Protein AF-A0A8I0GYG7-F1 (afdb_monomer_lite)

Radius of gyration: 15.66 Å; chains: 1; bounding box: 32×29×41 Å

InterPro domains:
  IPR007696 DNA mismatch repair protein MutS, core [PF05192] (2-80)
  IPR036187 DNA mismatch repair protein MutS, core domain superfamily [SSF48334] (1-80)
  IPR045076 DNA mismatch repair MutS [PTHR11361] (3-74)

Structure (mmCIF, N/CA/C/O backbone):
data_AF-A0A8I0GYG7-F1
#
_entry.id   AF-A0A8I0GYG7-F1
#
loop_
_atom_site.group_PDB
_atom_site.id
_atom_site.type_symbol
_atom_site.label_atom_id
_atom_site.label_alt_id
_atom_site.label_comp_id
_atom_site.label_asym_id
_atom_site.label_entity_id
_atom_site.label_seq_id
_atom_site.pdbx_PDB_ins_code
_atom_site.Cartn_x
_atom_site.Cartn_y
_atom_site.Cartn_z
_atom_site.occupancy
_atom_site.B_iso_or_equiv
_atom_site.auth_seq_id
_atom_site.auth_comp_id
_atom_site.auth_asym_id
_atom_site.auth_atom_id
_atom_site.pdbx_PDB_model_num
ATOM 1 N N . ARG A 1 1 ? -0.921 16.975 -3.184 1.00 65.19 1 ARG A N 1
ATOM 2 C CA . ARG A 1 1 ? -1.290 18.047 -2.229 1.00 65.19 1 ARG A CA 1
ATOM 3 C C . ARG A 1 1 ? -0.408 17.859 -1.006 1.00 65.19 1 ARG A C 1
ATOM 5 O O . ARG A 1 1 ? -0.547 16.832 -0.361 1.00 65.19 1 ARG A O 1
ATOM 12 N N . LYS A 1 2 ? 0.569 18.739 -0.766 1.00 85.19 2 LYS A N 1
ATOM 13 C CA . LYS A 1 2 ? 1.408 18.636 0.441 1.00 85.19 2 LYS A CA 1
ATOM 14 C C . LYS A 1 2 ? 0.513 18.799 1.677 1.00 85.19 2 LYS A C 1
ATOM 16 O O . LYS A 1 2 ? -0.427 19.587 1.622 1.00 85.19 2 LYS A O 1
ATOM 21 N N . GLY A 1 3 ? 0.770 18.027 2.731 1.00 92.12 3 GLY A N 1
ATOM 22 C CA . GLY A 1 3 ? 0.008 18.081 3.985 1.00 92.12 3 GLY A CA 1
ATOM 23 C C . GLY A 1 3 ? -1.284 17.253 4.043 1.00 92.12 3 GLY A C 1
ATOM 24 O O . GLY A 1 3 ? -1.988 17.336 5.040 1.00 92.12 3 GLY A O 1
ATOM 25 N N . SER A 1 4 ? -1.622 16.449 3.025 1.00 95.44 4 SER A N 1
ATOM 26 C CA . SER A 1 4 ? -2.749 15.501 3.128 1.00 95.44 4 SER A CA 1
ATOM 27 C C . SER A 1 4 ? -2.329 14.170 3.766 1.00 95.44 4 SER A C 1
ATOM 29 O O . SER A 1 4 ? -1.159 13.799 3.690 1.00 95.44 4 SER A O 1
ATOM 31 N N . LEU A 1 5 ? -3.287 13.399 4.300 1.00 94.69 5 LEU A N 1
ATOM 32 C CA . LEU A 1 5 ? -3.035 12.050 4.838 1.00 94.69 5 LEU A CA 1
ATOM 33 C C . LEU A 1 5 ? -2.337 11.146 3.814 1.00 94.69 5 LEU A C 1
ATOM 35 O O . LEU A 1 5 ? -1.325 10.529 4.117 1.00 94.69 5 LEU A O 1
ATOM 39 N N . LEU A 1 6 ? -2.823 11.141 2.570 1.00 95.56 6 LEU A N 1
ATOM 40 C CA . LEU A 1 6 ? -2.177 10.392 1.494 1.00 95.56 6 LEU A CA 1
ATOM 41 C C . LEU A 1 6 ? -0.731 10.852 1.244 1.00 95.56 6 LEU A C 1
ATOM 43 O O . LEU A 1 6 ? 0.127 10.020 1.012 1.00 95.56 6 LEU A O 1
ATOM 47 N N . TRP A 1 7 ? -0.436 12.156 1.312 1.00 95.25 7 TRP A N 1
ATOM 48 C CA . TRP A 1 7 ? 0.939 12.644 1.139 1.00 95.25 7 TRP A CA 1
ATOM 49 C C . TRP A 1 7 ? 1.861 12.179 2.273 1.00 95.25 7 TRP A C 1
ATOM 51 O O . TRP A 1 7 ? 3.039 11.923 2.037 1.00 95.25 7 TRP A O 1
ATOM 61 N N . LEU A 1 8 ? 1.326 12.072 3.491 1.00 96.62 8 LEU A N 1
ATOM 62 C CA . LEU A 1 8 ? 2.068 11.579 4.645 1.00 96.62 8 LEU A CA 1
ATOM 63 C C . LEU A 1 8 ? 2.355 10.074 4.531 1.00 96.62 8 LEU A C 1
ATOM 65 O O . LEU A 1 8 ? 3.488 9.655 4.764 1.00 96.62 8 LEU A O 1
ATOM 69 N N . LEU A 1 9 ? 1.338 9.285 4.168 1.00 96.56 9 LEU A N 1
ATOM 70 C CA . LEU A 1 9 ? 1.394 7.821 4.165 1.00 96.56 9 LEU A CA 1
ATOM 71 C C . LEU A 1 9 ? 2.007 7.214 2.901 1.00 96.56 9 LEU A C 1
ATOM 73 O O . LEU A 1 9 ? 2.539 6.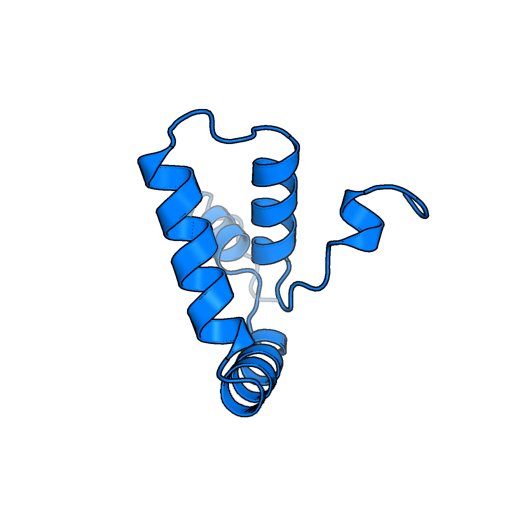110 2.965 1.00 96.56 9 LEU A O 1
ATOM 77 N N . ASP A 1 10 ? 1.922 7.887 1.754 1.00 96.38 10 ASP A N 1
ATOM 78 C CA . ASP A 1 10 ? 2.416 7.321 0.501 1.00 96.38 10 ASP A CA 1
ATOM 79 C C . ASP A 1 10 ? 3.950 7.290 0.473 1.00 96.38 10 ASP A C 1
ATOM 81 O O . ASP A 1 10 ? 4.625 8.307 0.283 1.00 96.38 10 ASP A O 1
ATOM 85 N N . LYS A 1 11 ? 4.479 6.086 0.705 1.00 94.56 11 LYS A N 1
ATOM 86 C CA . LYS A 1 11 ? 5.891 5.690 0.607 1.00 94.56 11 LYS A CA 1
ATOM 87 C C . LYS A 1 11 ? 6.065 4.509 -0.350 1.00 94.56 11 LYS A C 1
ATOM 89 O O . LYS A 1 11 ? 7.005 3.735 -0.218 1.00 94.56 11 LYS A O 1
ATOM 94 N N . THR A 1 12 ? 5.116 4.322 -1.264 1.00 95.69 12 THR A N 1
ATOM 95 C CA . THR A 1 12 ? 5.106 3.169 -2.166 1.00 95.69 12 THR A CA 1
ATOM 96 C C . THR A 1 12 ? 6.220 3.273 -3.213 1.00 95.69 12 THR A C 1
ATOM 98 O O . THR A 1 12 ? 6.473 4.348 -3.753 1.00 95.69 12 THR A O 1
ATOM 101 N N . SER A 1 13 ? 6.881 2.152 -3.531 1.00 96.25 13 SER A N 1
ATOM 102 C CA . SER A 1 13 ? 7.958 2.122 -4.539 1.00 96.25 13 SER A CA 1
ATOM 103 C C . SER A 1 13 ? 7.455 2.187 -5.986 1.00 96.25 13 SER A C 1
ATOM 105 O O . SER A 1 13 ? 8.242 2.442 -6.891 1.00 96.25 13 SER A O 1
ATOM 107 N N . THR A 1 14 ? 6.159 1.953 -6.231 1.00 95.44 14 THR A N 1
ATOM 108 C CA . THR A 1 14 ? 5.585 1.888 -7.586 1.00 95.44 14 THR A CA 1
ATOM 109 C C . THR A 1 14 ? 4.387 2.818 -7.749 1.00 95.44 14 THR A C 1
ATOM 111 O O . THR A 1 14 ? 3.575 2.996 -6.840 1.00 95.44 14 THR A O 1
ATOM 114 N N . ALA A 1 15 ? 4.206 3.355 -8.959 1.00 93.69 15 ALA A N 1
ATOM 115 C CA . ALA A 1 15 ? 3.062 4.212 -9.278 1.00 93.69 15 ALA A CA 1
ATOM 116 C C . ALA A 1 15 ? 1.709 3.487 -9.131 1.00 93.69 15 ALA A C 1
ATOM 118 O O . ALA A 1 15 ? 0.711 4.109 -8.759 1.00 93.69 15 ALA A O 1
ATOM 119 N N . MET A 1 16 ? 1.667 2.180 -9.417 1.00 95.19 16 MET A N 1
ATOM 120 C CA . MET A 1 16 ? 0.478 1.349 -9.202 1.00 95.19 16 MET A CA 1
ATOM 121 C C . MET A 1 16 ? 0.193 1.127 -7.709 1.00 95.19 16 MET A C 1
ATOM 123 O O . MET A 1 16 ? -0.963 1.196 -7.297 1.00 95.19 16 MET A O 1
ATO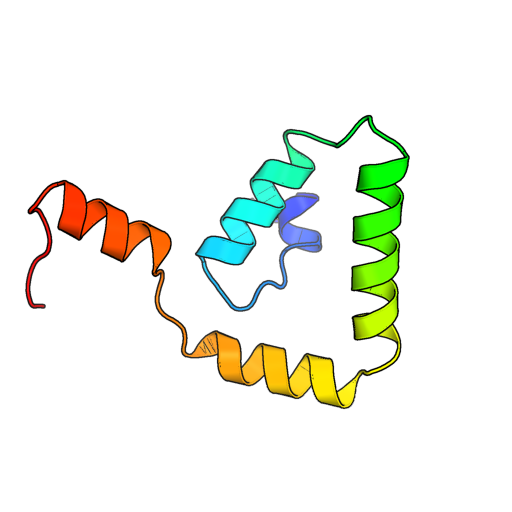M 127 N N . GLY A 1 17 ? 1.232 0.986 -6.877 1.00 95.75 17 GLY A N 1
ATOM 128 C CA . GLY A 1 17 ? 1.098 0.930 -5.420 1.00 95.75 17 GLY A CA 1
ATOM 129 C C . GLY A 1 17 ? 0.479 2.203 -4.839 1.00 95.75 17 GLY A C 1
ATOM 130 O O . GLY A 1 17 ? -0.475 2.124 -4.067 1.00 95.75 17 GLY A O 1
ATOM 131 N N . GLY A 1 18 ? 0.936 3.380 -5.273 1.00 95.62 18 GLY A N 1
ATOM 132 C CA . GLY A 1 18 ? 0.374 4.660 -4.821 1.00 95.62 18 GLY A CA 1
ATOM 133 C C . GLY A 1 18 ? -1.098 4.842 -5.213 1.00 95.62 18 GLY A C 1
ATOM 134 O O . GLY A 1 18 ? -1.897 5.389 -4.446 1.00 95.62 18 GLY A O 1
ATOM 135 N N . ARG A 1 19 ? -1.508 4.329 -6.385 1.00 95.94 19 ARG A N 1
ATOM 136 C CA . ARG A 1 19 ? -2.929 4.290 -6.782 1.00 95.94 19 ARG A CA 1
ATOM 137 C C . ARG A 1 19 ? -3.749 3.357 -5.897 1.00 95.94 19 ARG A C 1
ATOM 139 O O . ARG A 1 19 ? -4.842 3.740 -5.483 1.00 95.94 19 ARG A O 1
ATOM 146 N N . LEU A 1 20 ? -3.222 2.176 -5.581 1.00 96.50 20 LEU A N 1
ATOM 147 C CA . LEU A 1 20 ? -3.885 1.232 -4.685 1.00 96.50 20 LEU A CA 1
ATOM 148 C C . LEU A 1 20 ? -4.068 1.828 -3.282 1.00 96.50 20 LEU A C 1
ATOM 150 O O . LEU A 1 20 ? -5.172 1.787 -2.742 1.00 96.50 20 LEU A O 1
ATOM 154 N N . LEU A 1 21 ? -3.025 2.452 -2.724 1.00 97.69 21 LEU A N 1
ATOM 155 C CA . LEU A 1 21 ? -3.085 3.106 -1.415 1.00 97.69 21 LEU A CA 1
ATOM 156 C C . LEU A 1 21 ? -4.132 4.225 -1.386 1.00 97.69 21 LEU A C 1
ATOM 158 O O . LEU A 1 21 ? -4.923 4.313 -0.447 1.00 97.69 21 LEU A O 1
ATOM 162 N N . ARG A 1 22 ? -4.177 5.059 -2.431 1.00 97.12 22 ARG A N 1
ATOM 163 C CA . ARG A 1 22 ? -5.227 6.072 -2.589 1.00 97.12 22 ARG A CA 1
ATOM 164 C C . ARG A 1 22 ? -6.617 5.443 -2.544 1.00 97.12 22 ARG A C 1
ATOM 166 O O . ARG A 1 22 ? -7.450 5.913 -1.777 1.00 97.12 22 ARG A O 1
ATOM 173 N N . SER A 1 23 ? -6.849 4.387 -3.326 1.00 97.50 23 SER A N 1
ATOM 174 C CA . SER A 1 23 ? -8.136 3.684 -3.352 1.00 97.50 23 SER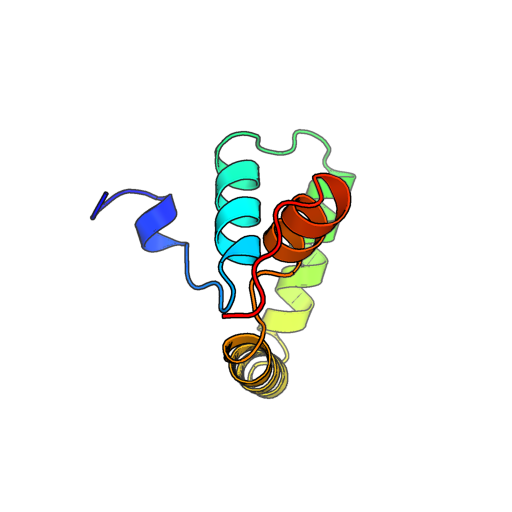 A CA 1
ATOM 175 C C . SER A 1 23 ? -8.513 3.143 -1.972 1.00 97.50 23 SER A C 1
ATOM 177 O O . SER A 1 23 ? -9.661 3.285 -1.568 1.00 97.50 23 SER A O 1
ATOM 179 N N . TRP A 1 24 ? -7.562 2.599 -1.207 1.00 97.81 24 TRP A N 1
ATOM 180 C CA . TRP A 1 24 ? -7.827 2.110 0.151 1.00 97.81 24 TRP A CA 1
ATOM 181 C C . TRP A 1 24 ? -8.201 3.218 1.1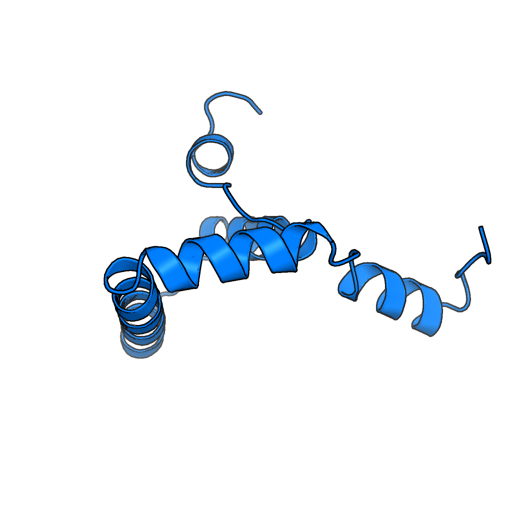36 1.00 97.81 24 TRP A C 1
ATOM 183 O O . TRP A 1 24 ? -9.016 2.980 2.023 1.00 97.81 24 TRP A O 1
ATOM 193 N N . ILE A 1 25 ? -7.616 4.410 0.995 1.00 96.50 25 ILE A N 1
ATOM 194 C CA . ILE A 1 25 ? -7.955 5.573 1.828 1.00 96.50 25 ILE A CA 1
ATOM 195 C C . ILE A 1 25 ? -9.328 6.136 1.442 1.00 96.50 25 ILE A C 1
ATOM 197 O O . ILE A 1 25 ? -10.104 6.513 2.314 1.00 96.50 25 ILE A O 1
ATOM 201 N N . GLU A 1 26 ? -9.630 6.202 0.145 1.00 96.88 26 GLU A N 1
ATOM 202 C CA . GLU A 1 26 ? -10.907 6.711 -0.370 1.00 96.88 26 GLU A CA 1
ATOM 203 C C . GLU A 1 26 ? -12.066 5.729 -0.130 1.00 96.88 26 GLU A C 1
ATOM 205 O O . GLU A 1 26 ? -13.212 6.155 -0.000 1.00 96.88 26 GLU A O 1
ATOM 210 N N . GLN A 1 27 ? -11.775 4.426 -0.048 1.00 97.69 27 GLN A N 1
ATOM 211 C CA . GLN A 1 27 ? -12.749 3.353 0.166 1.00 97.69 27 GLN A CA 1
ATOM 212 C C . GLN A 1 27 ? -12.258 2.381 1.254 1.00 97.69 27 GLN A C 1
ATOM 214 O O . GLN A 1 27 ? -11.756 1.291 0.946 1.00 97.69 27 GLN A O 1
ATOM 219 N N . PRO A 1 28 ? -12.383 2.762 2.538 1.00 97.69 28 PRO A N 1
ATOM 220 C CA . PRO A 1 28 ? -12.003 1.898 3.645 1.00 97.69 28 PRO A CA 1
ATOM 221 C C . PRO A 1 28 ? -12.805 0.595 3.660 1.00 97.69 28 PRO A C 1
ATOM 223 O O . PRO A 1 28 ? -13.971 0.540 3.267 1.00 97.69 28 PRO A O 1
ATOM 226 N N . LEU A 1 29 ? -12.173 -0.465 4.158 1.00 98.31 29 LEU A N 1
ATOM 227 C CA . LEU A 1 29 ? -12.863 -1.721 4.419 1.00 98.31 29 LEU A CA 1
ATOM 228 C C . LEU A 1 29 ? -13.781 -1.573 5.637 1.00 98.31 29 LEU A C 1
ATOM 230 O O . LEU A 1 29 ? -13.442 -0.887 6.596 1.00 98.31 29 LEU A O 1
ATOM 234 N N . VAL A 1 30 ? -14.907 -2.282 5.606 1.00 97.94 30 VAL A N 1
ATOM 235 C CA . VAL A 1 30 ? -15.843 -2.424 6.740 1.00 97.94 30 VAL A CA 1
ATOM 236 C C . VAL A 1 30 ? -15.956 -3.875 7.223 1.00 97.94 30 VAL A C 1
ATOM 238 O O . VAL A 1 30 ? -16.714 -4.181 8.133 1.00 97.94 30 VAL A O 1
ATOM 241 N N . ASP A 1 31 ? -15.209 -4.774 6.584 1.00 98.56 31 ASP A N 1
ATOM 242 C CA . ASP A 1 31 ? -15.165 -6.205 6.870 1.00 98.56 31 ASP A CA 1
ATOM 243 C C . ASP A 1 31 ? -13.950 -6.496 7.755 1.00 98.56 31 ASP A C 1
ATOM 245 O O . ASP A 1 31 ? -12.807 -6.308 7.329 1.00 98.56 31 ASP A O 1
ATOM 249 N N . GLU A 1 32 ? -14.209 -6.946 8.981 1.00 98.50 32 GLU A N 1
ATOM 250 C CA . GLU A 1 32 ? -13.187 -7.223 9.992 1.00 98.50 32 GLU A CA 1
ATOM 251 C C . GLU A 1 32 ? -12.151 -8.246 9.514 1.00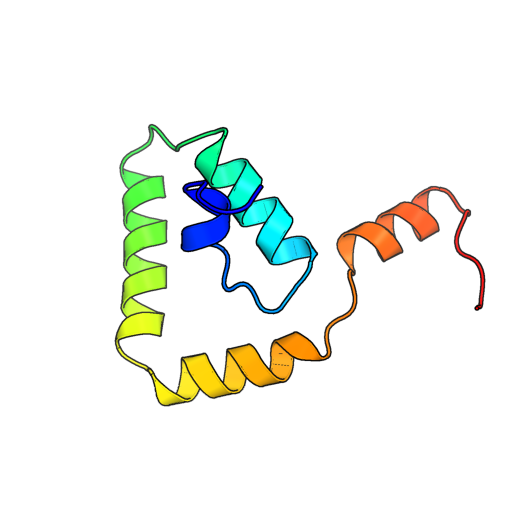 98.50 32 GLU A C 1
ATOM 253 O O . GLU A 1 32 ? -10.949 -8.031 9.666 1.00 98.50 32 GLU A O 1
ATOM 258 N N . ALA A 1 33 ? -12.583 -9.330 8.866 1.00 98.69 33 ALA A N 1
ATOM 259 C CA . ALA A 1 33 ? -11.671 -10.366 8.397 1.00 98.69 33 ALA A CA 1
ATOM 260 C C . ALA A 1 33 ? -10.713 -9.820 7.328 1.00 98.69 33 ALA A C 1
ATOM 262 O O . ALA A 1 33 ? -9.530 -10.160 7.314 1.00 98.69 33 ALA A O 1
ATOM 263 N N . LYS A 1 34 ? -11.191 -8.943 6.438 1.00 98.50 34 LYS A N 1
ATOM 264 C CA . LYS A 1 34 ? -10.330 -8.283 5.441 1.00 98.50 34 LYS A CA 1
ATOM 265 C C . LYS A 1 34 ? -9.393 -7.252 6.070 1.00 98.50 34 LYS A C 1
ATOM 267 O O . LYS A 1 34 ? -8.278 -7.093 5.576 1.00 98.50 34 LYS A O 1
ATOM 272 N N . ILE A 1 35 ? -9.831 -6.557 7.120 1.00 98.69 35 ILE A N 1
ATOM 273 C CA . ILE A 1 35 ? -8.990 -5.614 7.869 1.00 98.69 35 ILE A CA 1
ATOM 274 C C . ILE A 1 35 ? -7.845 -6.370 8.546 1.00 98.69 35 ILE A C 1
ATOM 276 O O . ILE A 1 35 ? -6.687 -6.026 8.316 1.00 98.69 35 ILE A O 1
ATOM 280 N N . ASN A 1 36 ? -8.152 -7.435 9.288 1.00 98.69 36 ASN A N 1
ATOM 281 C CA . ASN A 1 36 ? -7.145 -8.235 9.987 1.00 98.69 36 ASN A CA 1
ATOM 282 C C . ASN A 1 36 ? -6.136 -8.851 9.015 1.00 98.69 36 ASN A C 1
ATOM 284 O O . ASN A 1 36 ? -4.943 -8.700 9.227 1.00 98.69 36 ASN A O 1
ATOM 288 N N . ARG A 1 37 ? -6.572 -9.369 7.858 1.00 98.56 37 ARG A N 1
ATOM 289 C CA . ARG A 1 37 ? -5.633 -9.846 6.821 1.00 98.56 37 ARG A CA 1
ATOM 290 C C . ARG A 1 37 ? -4.642 -8.780 6.348 1.00 98.56 37 ARG A C 1
ATOM 292 O O . ARG A 1 37 ? -3.504 -9.107 6.027 1.00 98.56 37 ARG A O 1
ATOM 299 N N . ARG A 1 38 ? -5.058 -7.509 6.252 1.00 98.25 38 ARG A N 1
ATOM 300 C CA . ARG A 1 38 ? -4.126 -6.419 5.910 1.00 98.25 38 ARG A CA 1
ATOM 301 C C . ARG A 1 38 ? -3.165 -6.132 7.058 1.00 98.25 38 ARG A C 1
ATOM 303 O O . ARG A 1 38 ? -2.002 -5.857 6.790 1.00 98.25 38 ARG A O 1
ATOM 310 N N . LEU A 1 39 ? -3.645 -6.176 8.300 1.00 98.44 39 LEU A N 1
ATOM 311 C CA . LEU A 1 39 ? -2.813 -5.975 9.486 1.00 98.44 39 LEU A CA 1
ATOM 312 C C . LEU A 1 39 ? -1.778 -7.091 9.647 1.00 98.44 39 LEU A C 1
ATOM 314 O O . LEU A 1 39 ? -0.622 -6.774 9.899 1.00 98.44 39 LEU A O 1
ATOM 318 N N . ASP A 1 40 ? -2.161 -8.347 9.420 1.00 98.31 40 ASP A N 1
ATOM 319 C CA . ASP A 1 40 ? -1.257 -9.501 9.455 1.00 98.31 40 ASP A CA 1
ATOM 320 C C . ASP A 1 40 ? -0.129 -9.330 8.432 1.00 98.31 40 ASP A C 1
ATOM 322 O O . ASP A 1 40 ? 1.045 -9.355 8.792 1.00 98.31 40 ASP A O 1
ATOM 326 N N . ALA A 1 41 ? -0.479 -9.022 7.177 1.00 96.88 41 ALA A N 1
ATOM 327 C CA . ALA A 1 41 ? 0.505 -8.773 6.125 1.00 96.88 41 ALA A CA 1
ATOM 328 C C . ALA A 1 41 ? 1.446 -7.605 6.472 1.00 96.88 41 ALA A C 1
ATOM 330 O O . ALA A 1 41 ? 2.653 -7.694 6.268 1.00 96.88 41 ALA A O 1
ATOM 331 N N . VAL A 1 42 ? 0.921 -6.502 7.021 1.00 96.62 42 VAL A N 1
ATOM 332 C CA . VAL A 1 42 ? 1.759 -5.385 7.493 1.00 96.62 42 VAL A CA 1
ATOM 333 C C . VAL A 1 42 ? 2.671 -5.829 8.639 1.00 96.62 42 VAL A C 1
ATOM 335 O O . VAL A 1 42 ? 3.833 -5.433 8.665 1.00 96.62 42 VAL A O 1
ATOM 338 N N . GLY A 1 43 ? 2.166 -6.646 9.563 1.00 97.69 43 GLY A N 1
ATOM 339 C CA . GLY A 1 43 ? 2.920 -7.199 10.684 1.00 97.69 43 GLY A CA 1
ATOM 340 C C . GLY A 1 43 ? 4.113 -8.037 10.234 1.00 97.69 43 GLY A C 1
ATOM 341 O O . GLY A 1 43 ? 5.209 -7.838 10.752 1.00 97.69 43 GLY A O 1
ATOM 342 N N . GLU A 1 44 ? 3.932 -8.896 9.230 1.00 95.88 44 GLU A N 1
ATOM 343 C CA . GLU A 1 44 ? 5.008 -9.707 8.642 1.00 95.88 44 GLU A CA 1
ATOM 344 C C . GLU A 1 44 ? 6.149 -8.827 8.100 1.00 95.88 44 GLU A C 1
ATOM 346 O O . GLU A 1 44 ? 7.308 -8.986 8.486 1.00 95.88 44 GLU A O 1
ATOM 351 N N . PHE A 1 45 ? 5.832 -7.820 7.278 1.00 95.50 45 PHE A N 1
ATOM 352 C CA . PHE A 1 45 ? 6.846 -6.907 6.730 1.00 95.50 45 PHE A CA 1
ATOM 353 C C . PHE A 1 45 ? 7.450 -5.963 7.782 1.00 95.50 45 PHE A C 1
ATOM 355 O O . PHE A 1 45 ? 8.601 -5.536 7.648 1.00 95.50 45 PHE A O 1
ATOM 362 N N . ALA A 1 46 ? 6.701 -5.619 8.832 1.00 95.75 46 ALA A N 1
ATOM 363 C CA . ALA A 1 46 ? 7.198 -4.785 9.923 1.00 95.75 46 ALA A CA 1
ATOM 364 C C . ALA A 1 46 ? 8.218 -5.521 10.807 1.00 95.75 46 ALA A C 1
ATOM 366 O O . ALA A 1 46 ? 9.102 -4.876 11.370 1.00 95.75 46 ALA A O 1
ATOM 367 N N . GLN A 1 47 ? 8.103 -6.847 10.926 1.00 96.69 47 GLN A N 1
ATOM 368 C CA . GLN A 1 47 ? 9.044 -7.680 11.679 1.00 96.69 47 GLN A CA 1
ATOM 369 C C . GLN A 1 47 ? 10.331 -7.958 10.886 1.00 96.69 47 GLN A C 1
ATOM 371 O O . GLN A 1 47 ? 11.414 -7.972 11.465 1.00 96.69 47 GLN A O 1
ATOM 376 N N . GLU A 1 48 ? 10.239 -8.084 9.560 1.00 96.19 48 GLU A N 1
ATOM 377 C CA . GLU A 1 48 ? 11.365 -8.415 8.676 1.00 96.19 48 GLU A CA 1
ATOM 378 C C . GLU A 1 48 ? 11.929 -7.180 7.945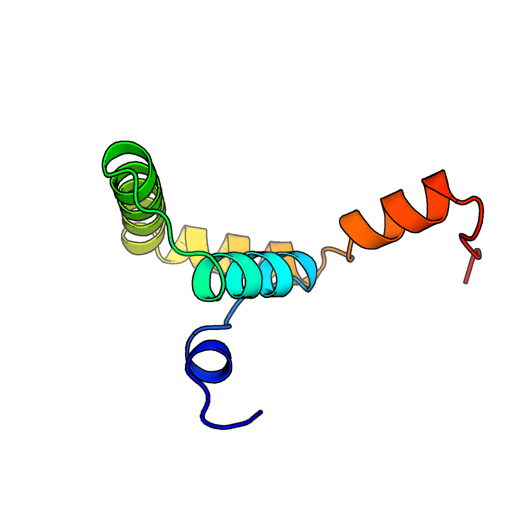 1.00 96.19 48 GLU A C 1
ATOM 380 O O . GLU A 1 48 ? 11.794 -7.015 6.730 1.00 96.19 48 GLU A O 1
ATOM 385 N N . HIS A 1 49 ? 12.579 -6.271 8.681 1.00 93.88 49 HIS A N 1
ATOM 386 C CA . HIS A 1 49 ? 12.986 -4.963 8.139 1.00 93.88 49 HIS A CA 1
ATOM 387 C C . HIS A 1 49 ? 13.941 -5.045 6.936 1.00 93.88 49 HIS A C 1
ATOM 389 O O . HIS A 1 49 ? 13.756 -4.324 5.955 1.00 93.88 49 HIS A O 1
ATOM 395 N N . VAL A 1 50 ? 14.942 -5.932 6.991 1.00 96.19 50 VAL A N 1
ATOM 396 C CA . VAL A 1 50 ? 15.923 -6.100 5.903 1.00 96.19 50 VAL A CA 1
ATOM 397 C C . VAL A 1 50 ? 15.230 -6.579 4.630 1.00 96.19 50 VAL A C 1
ATOM 399 O O . VAL A 1 50 ? 15.425 -5.987 3.572 1.00 96.19 50 VAL A O 1
ATOM 402 N N . LEU A 1 51 ? 14.363 -7.591 4.743 1.00 95.69 51 LEU A N 1
ATOM 403 C CA . LEU A 1 51 ? 13.575 -8.102 3.622 1.00 95.69 51 LEU A CA 1
ATOM 404 C C . LEU A 1 51 ? 12.715 -6.997 3.003 1.00 95.69 51 LEU A C 1
ATOM 406 O O . LEU A 1 51 ? 12.693 -6.841 1.783 1.00 95.69 51 LEU A O 1
ATOM 410 N N . THR A 1 52 ? 12.032 -6.213 3.837 1.00 95.81 52 THR A N 1
ATOM 411 C CA . THR A 1 52 ? 11.174 -5.113 3.386 1.00 95.81 52 THR A CA 1
ATOM 412 C C . THR A 1 52 ? 11.962 -4.043 2.639 1.00 95.81 52 THR A C 1
ATOM 414 O O . THR A 1 52 ? 11.498 -3.562 1.606 1.00 95.81 52 THR A O 1
ATOM 417 N N . MET A 1 53 ? 13.158 -3.683 3.115 1.00 95.38 53 MET A N 1
ATOM 418 C CA . MET A 1 53 ? 14.030 -2.731 2.421 1.00 95.38 53 MET A CA 1
ATOM 419 C C . MET A 1 53 ? 14.495 -3.267 1.068 1.00 95.38 53 MET A C 1
ATOM 421 O O . MET A 1 53 ? 14.321 -2.584 0.062 1.00 95.38 53 MET A O 1
ATOM 425 N N . THR A 1 54 ? 15.012 -4.498 1.024 1.00 96.38 54 THR A N 1
ATOM 426 C CA . THR A 1 54 ? 15.451 -5.127 -0.229 1.00 96.38 54 THR A CA 1
ATOM 427 C C . THR A 1 54 ? 14.303 -5.213 -1.230 1.00 96.38 54 THR A C 1
ATOM 429 O O . THR A 1 54 ? 14.446 -4.809 -2.378 1.00 96.38 54 THR A O 1
ATOM 432 N N . LEU A 1 55 ? 13.121 -5.653 -0.795 1.00 94.81 55 LEU A N 1
ATOM 433 C CA . LEU A 1 55 ? 11.946 -5.701 -1.661 1.00 94.81 55 LEU A CA 1
ATOM 434 C C . LEU A 1 55 ? 11.550 -4.306 -2.164 1.00 94.81 55 LEU A C 1
ATOM 436 O O . LEU A 1 55 ? 11.202 -4.145 -3.333 1.00 94.81 55 LEU A O 1
ATOM 440 N N . ALA A 1 56 ? 11.595 -3.291 -1.299 1.00 95.00 56 ALA A N 1
ATOM 441 C CA . ALA A 1 56 ? 11.277 -1.925 -1.687 1.00 95.00 56 ALA A CA 1
ATOM 442 C C . ALA A 1 56 ? 12.241 -1.389 -2.753 1.00 95.00 56 ALA A C 1
ATOM 444 O O . ALA A 1 56 ? 11.773 -0.681 -3.646 1.00 95.00 56 ALA A O 1
ATOM 445 N N . GLU A 1 57 ? 13.532 -1.722 -2.674 1.00 95.25 57 GLU A N 1
ATOM 446 C CA . GLU A 1 57 ? 14.558 -1.378 -3.668 1.00 95.25 57 GLU A CA 1
ATOM 447 C C . GLU A 1 57 ? 14.309 -2.082 -5.006 1.00 95.25 57 GLU A C 1
ATOM 449 O O . GLU A 1 57 ? 14.216 -1.411 -6.035 1.00 95.25 57 GLU A O 1
ATOM 454 N N . GLU A 1 58 ? 14.085 -3.398 -4.995 1.00 95.06 58 GLU A N 1
ATOM 455 C CA . GLU A 1 58 ? 13.781 -4.179 -6.205 1.00 95.06 58 GLU A CA 1
ATOM 456 C C . GLU A 1 58 ? 12.528 -3.656 -6.929 1.00 95.06 58 GLU A C 1
ATOM 458 O O . GLU A 1 58 ? 12.460 -3.598 -8.160 1.00 95.06 58 GLU A O 1
ATOM 463 N N . LEU A 1 59 ? 11.532 -3.194 -6.169 1.00 94.75 59 LEU A N 1
ATOM 464 C CA . LEU A 1 59 ? 10.303 -2.633 -6.725 1.00 94.75 59 LEU A CA 1
ATOM 465 C C . LEU A 1 59 ? 10.482 -1.247 -7.362 1.00 94.75 59 LEU A C 1
ATOM 467 O O . LEU A 1 59 ? 9.643 -0.871 -8.180 1.00 94.75 59 LEU A O 1
ATOM 471 N N . GLN A 1 60 ? 11.536 -0.484 -7.050 1.00 91.31 60 GLN A N 1
ATOM 472 C CA . GLN A 1 60 ? 11.748 0.843 -7.660 1.00 91.31 60 GLN A CA 1
ATOM 473 C C . GLN A 1 60 ? 11.989 0.760 -9.174 1.00 91.31 60 GLN A C 1
ATOM 475 O O . GLN A 1 60 ? 11.633 1.684 -9.905 1.00 91.31 60 GLN A O 1
ATOM 480 N N . GLY A 1 61 ? 12.564 -0.346 -9.658 1.00 87.19 61 GLY A N 1
ATOM 481 C CA . GLY A 1 61 ? 12.794 -0.585 -11.086 1.00 87.19 61 GLY A CA 1
ATOM 482 C C . GLY A 1 61 ? 11.552 -1.050 -11.855 1.00 87.19 61 GLY A C 1
ATOM 483 O O . GLY A 1 61 ? 11.587 -1.161 -13.083 1.00 87.19 61 GLY A O 1
ATOM 484 N N . VAL A 1 62 ? 10.447 -1.336 -11.160 1.00 91.06 62 VAL A N 1
ATOM 485 C CA . VAL A 1 62 ? 9.244 -1.902 -11.773 1.00 91.06 62 VAL A CA 1
ATOM 486 C C . VAL A 1 62 ? 8.416 -0.803 -12.433 1.00 91.06 62 VAL A C 1
ATOM 488 O O . VAL A 1 62 ? 7.866 0.089 -11.784 1.00 91.06 62 VAL A O 1
ATOM 491 N N . TYR A 1 63 ? 8.281 -0.904 -13.756 1.00 87.81 63 TYR A N 1
ATOM 492 C CA . TYR A 1 63 ? 7.400 -0.041 -14.536 1.00 87.81 63 TYR A CA 1
ATOM 493 C C . TYR A 1 63 ? 5.929 -0.211 -14.142 1.00 87.81 63 TYR A C 1
ATOM 495 O O . TYR A 1 63 ? 5.511 -1.203 -13.556 1.00 87.81 63 TYR A O 1
ATOM 503 N N . ASP A 1 64 ? 5.108 0.765 -14.517 1.00 90.31 64 ASP A N 1
ATOM 504 C CA . ASP A 1 64 ? 3.668 0.745 -14.276 1.00 90.31 64 ASP A CA 1
ATOM 505 C C . ASP A 1 64 ? 2.951 -0.289 -15.172 1.00 90.31 64 ASP A C 1
ATOM 507 O O . ASP A 1 64 ? 2.395 0.041 -16.225 1.00 90.31 64 ASP A O 1
ATOM 511 N N . ILE A 1 65 ? 2.993 -1.559 -14.753 1.00 89.00 65 ILE A N 1
ATOM 512 C CA . ILE A 1 65 ? 2.461 -2.710 -15.499 1.00 89.00 65 ILE A CA 1
ATOM 513 C C . ILE A 1 65 ? 0.962 -2.551 -15.770 1.00 89.00 65 ILE A C 1
ATOM 515 O O . ILE A 1 65 ? 0.508 -2.823 -16.878 1.00 89.00 65 ILE A O 1
ATOM 519 N N . GLU A 1 66 ? 0.188 -2.058 -14.802 1.00 86.94 66 GLU A N 1
ATOM 520 C CA . GLU A 1 66 ? -1.260 -1.855 -14.948 1.00 86.94 66 GLU A CA 1
ATOM 521 C C . GLU A 1 66 ? -1.586 -0.919 -16.130 1.00 86.94 66 GLU A C 1
ATOM 523 O O . GLU A 1 66 ? -2.467 -1.200 -16.954 1.00 86.94 66 GLU A O 1
ATOM 528 N N . ARG A 1 67 ? -0.826 0.176 -16.282 1.00 87.94 67 ARG A N 1
ATOM 529 C CA . ARG A 1 67 ? -0.991 1.093 -17.422 1.00 87.94 67 ARG A CA 1
ATOM 530 C C . ARG A 1 67 ? -0.454 0.512 -18.723 1.00 87.94 67 ARG A C 1
ATOM 532 O O . ARG A 1 67 ? -1.038 0.786 -19.772 1.00 87.94 67 ARG A O 1
ATOM 539 N N . LEU A 1 68 ? 0.631 -0.261 -18.679 1.00 89.12 68 LEU A N 1
ATOM 540 C CA . LEU A 1 68 ? 1.148 -0.955 -19.862 1.00 89.12 68 LEU A CA 1
ATOM 541 C C . LEU A 1 68 ? 0.115 -1.947 -20.406 1.00 89.12 68 LEU A C 1
ATOM 543 O O . LEU A 1 68 ? -0.226 -1.877 -21.585 1.00 89.12 68 LEU A O 1
ATOM 547 N N . LEU A 1 69 ? -0.464 -2.786 -19.545 1.00 89.00 69 LEU A N 1
ATOM 548 C CA . LEU A 1 69 ? -1.521 -3.729 -19.916 1.00 89.00 69 LEU A CA 1
ATOM 549 C C . LEU A 1 69 ? -2.747 -3.014 -20.484 1.00 89.00 69 LEU A C 1
ATOM 551 O O . LEU A 1 69 ? -3.278 -3.429 -21.513 1.00 89.00 69 LEU A O 1
ATOM 555 N N . SER A 1 70 ? -3.147 -1.892 -19.879 1.00 89.44 70 SER A N 1
ATOM 556 C CA . SER A 1 70 ? -4.232 -1.063 -20.413 1.00 89.44 70 SER A CA 1
ATOM 557 C C . SER A 1 70 ? -3.927 -0.590 -21.842 1.00 89.44 70 SER A C 1
ATOM 559 O O . SER A 1 70 ? -4.757 -0.736 -22.735 1.00 89.44 70 SER A O 1
ATOM 561 N N . LYS A 1 71 ? -2.719 -0.077 -22.109 1.00 88.81 71 LYS A N 1
ATOM 562 C CA . LYS A 1 71 ? -2.318 0.360 -23.461 1.00 88.81 71 LYS A CA 1
ATOM 563 C C . LYS A 1 71 ? -2.295 -0.785 -24.474 1.00 88.81 71 LYS A C 1
ATOM 565 O O . LYS A 1 71 ? -2.683 -0.576 -25.621 1.00 88.81 71 LYS A O 1
ATOM 570 N N . VAL A 1 72 ? -1.855 -1.975 -24.064 1.00 89.88 72 VAL A N 1
ATOM 571 C CA . VAL A 1 72 ? -1.872 -3.178 -24.911 1.00 89.88 72 VAL A CA 1
ATOM 572 C C . VAL A 1 72 ? -3.306 -3.558 -25.268 1.00 89.88 72 VAL A C 1
ATOM 574 O O . VAL A 1 72 ? -3.609 -3.734 -26.448 1.00 89.88 72 VAL A O 1
ATOM 577 N N . ALA A 1 73 ? -4.202 -3.610 -24.280 1.00 91.38 73 ALA A N 1
ATOM 578 C CA . ALA A 1 73 ? -5.612 -3.932 -24.494 1.00 91.38 73 ALA A CA 1
ATOM 579 C C . ALA A 1 73 ? -6.283 -2.961 -25.482 1.00 91.38 73 ALA A C 1
ATOM 581 O O . ALA A 1 73 ? -7.039 -3.385 -26.354 1.00 91.38 73 ALA A O 1
ATOM 582 N N . TYR A 1 74 ? -5.944 -1.671 -25.403 1.00 90.94 74 TYR A N 1
ATOM 583 C CA . TYR A 1 74 ? -6.460 -0.633 -26.302 1.00 90.94 74 TYR A CA 1
ATOM 584 C C . TYR A 1 74 ? -5.628 -0.418 -27.580 1.00 90.94 74 TYR A C 1
ATOM 586 O O . TYR A 1 74 ? -5.886 0.540 -28.307 1.00 90.94 74 TYR A O 1
ATOM 594 N N . LYS A 1 75 ? -4.631 -1.272 -27.870 1.00 84.56 75 LYS A N 1
ATOM 595 C CA . LYS A 1 75 ? -3.709 -1.155 -29.024 1.00 84.56 75 LYS A CA 1
ATOM 596 C C . LYS A 1 75 ? -3.097 0.246 -29.203 1.00 84.56 75 LYS A C 1
ATOM 598 O O . LYS A 1 75 ? -2.821 0.673 -30.319 1.00 84.56 75 LYS A O 1
ATOM 603 N N . SER A 1 76 ? -2.876 0.963 -28.105 1.00 84.94 76 SER A N 1
ATOM 604 C CA . SER A 1 76 ? -2.359 2.341 -28.082 1.00 84.94 76 SER A CA 1
ATOM 605 C C . SER A 1 76 ? -0.942 2.428 -27.508 1.00 84.94 76 SER A C 1
ATOM 607 O O . SER A 1 76 ? -0.478 3.488 -27.081 1.00 84.94 76 SER A O 1
ATOM 609 N N . MET A 1 77 ? -0.250 1.287 -27.450 1.00 78.62 77 MET A N 1
ATOM 610 C CA . MET A 1 77 ? 1.130 1.209 -26.995 1.00 78.62 77 MET A CA 1
ATOM 611 C C . MET A 1 77 ? 2.080 1.671 -28.103 1.00 78.62 77 MET A C 1
ATOM 613 O O . MET A 1 77 ? 2.070 1.129 -29.205 1.00 78.62 77 MET A O 1
ATOM 617 N N . ASN A 1 78 ? 2.932 2.643 -27.781 1.00 77.00 78 ASN A N 1
ATOM 618 C CA . ASN A 1 78 ? 3.966 3.149 -28.679 1.00 77.00 78 ASN A CA 1
ATOM 619 C C . ASN A 1 78 ? 5.324 2.588 -28.234 1.00 77.00 78 ASN A C 1
ATOM 621 O O . ASN A 1 78 ? 5.595 2.558 -27.036 1.00 77.00 78 ASN A O 1
ATOM 625 N N . ALA A 1 79 ? 6.172 2.178 -29.179 1.00 66.12 79 ALA A N 1
ATOM 626 C CA . ALA A 1 79 ? 7.493 1.586 -28.928 1.00 66.12 79 ALA A CA 1
ATOM 627 C C . ALA A 1 79 ? 8.586 2.633 -28.620 1.00 66.12 79 ALA A C 1
ATOM 629 O O . ALA A 1 79 ? 9.672 2.579 -29.192 1.00 66.12 79 ALA A O 1
ATOM 630 N N . ARG A 1 80 ? 8.271 3.629 -27.787 1.00 57.06 80 ARG A N 1
ATOM 631 C CA . ARG A 1 80 ? 9.229 4.651 -27.352 1.00 57.06 80 ARG A CA 1
ATOM 632 C C . ARG A 1 80 ? 9.650 4.402 -25.914 1.00 57.06 80 ARG A C 1
ATOM 634 O O . ARG A 1 80 ? 8.739 4.123 -25.104 1.00 57.06 80 ARG A O 1
#

Foldseek 3Di:
DPPDPLNVPPPALAPVVSVVVVCCVVDPDPDPVVVVVVVVVVVVCVVVVVVVVVVSVVSNPDYPVVVVVVCVVVVNDDPD

Secondary structure (DSSP, 8-state):
-TTSHHHHH---SSHHHHHHHHHHHHS----HHHHHHHHHHHHHHHH-HHHHHHHHHHHHT---HHHHHHHHHTT-----

Sequence (80 aa):
RKGSLLWLLDKTSTAMGGRLLRSWIEQPLVDEAKINRRLDAVGEFAQEHVLTMTLAEELQGVYDIERLLSKVAYKSMNAR

pLDDT: mean 92.95, std 7.48, range [57.06, 98.69]

Organism: NCBI:txid611301